Protein AF-A0A699UQG5-F1 (afdb_monomer)

Structure (mmCIF, N/CA/C/O backbone):
data_AF-A0A699UQG5-F1
#
_entry.id   AF-A0A699UQG5-F1
#
loop_
_atom_site.group_PDB
_atom_site.id
_atom_site.type_symbol
_atom_site.label_atom_id
_atom_site.label_alt_id
_atom_site.label_comp_id
_atom_site.label_asym_id
_atom_site.label_entity_id
_atom_site.label_seq_id
_atom_site.pdbx_PDB_ins_code
_atom_site.Cartn_x
_atom_site.Cartn_y
_atom_site.Cartn_z
_atom_site.occupancy
_atom_site.B_iso_or_equiv
_atom_site.auth_seq_id
_atom_site.auth_comp_id
_atom_site.auth_asym_id
_atom_site.auth_atom_id
_atom_site.pdbx_PDB_model_num
ATOM 1 N N . MET A 1 1 ? -0.927 16.384 -0.701 1.00 56.41 1 MET A N 1
ATOM 2 C CA . MET A 1 1 ? 0.118 15.411 -1.110 1.00 56.41 1 MET A CA 1
ATOM 3 C C . MET A 1 1 ? 0.015 15.029 -2.580 1.00 56.41 1 MET A C 1
ATOM 5 O O . MET A 1 1 ? 1.060 14.944 -3.208 1.00 56.41 1 MET A O 1
ATOM 9 N N . GLU A 1 2 ? -1.184 14.853 -3.155 1.00 55.12 2 GLU A N 1
ATOM 10 C CA . GLU A 1 2 ? -1.335 14.521 -4.590 1.00 55.12 2 GLU A CA 1
ATOM 11 C C . GLU A 1 2 ? -0.655 15.541 -5.523 1.00 55.12 2 GLU A C 1
ATOM 13 O O . GLU A 1 2 ? 0.030 15.147 -6.463 1.00 55.12 2 GLU A O 1
ATOM 18 N N . SER A 1 3 ? -0.705 16.832 -5.185 1.00 56.44 3 SER A N 1
ATOM 19 C CA . SER A 1 3 ? -0.050 17.910 -5.938 1.00 56.44 3 SER A CA 1
ATOM 20 C C . SER A 1 3 ? 1.484 17.799 -5.955 1.00 56.44 3 SER A C 1
ATOM 22 O O . SER A 1 3 ? 2.118 18.113 -6.954 1.00 56.44 3 SER A O 1
ATOM 24 N N . VAL A 1 4 ? 2.097 17.294 -4.876 1.00 57.12 4 VAL A N 1
ATOM 25 C CA . VAL A 1 4 ? 3.562 17.129 -4.772 1.00 57.12 4 VAL A CA 1
ATOM 26 C C . VAL A 1 4 ? 4.039 15.981 -5.667 1.00 57.12 4 VAL A C 1
ATOM 28 O O . VAL A 1 4 ? 5.098 16.069 -6.290 1.00 57.12 4 VAL A O 1
ATOM 31 N N . PHE A 1 5 ? 3.225 14.928 -5.793 1.00 57.62 5 PHE A N 1
ATOM 32 C CA . PHE A 1 5 ? 3.512 13.784 -6.655 1.00 57.62 5 PHE A CA 1
ATOM 33 C C . PHE A 1 5 ? 3.346 14.098 -8.144 1.00 57.62 5 PHE A C 1
ATOM 35 O O . PHE A 1 5 ? 4.122 13.581 -8.947 1.00 57.62 5 PHE A O 1
ATOM 42 N N . GLN A 1 6 ? 2.388 14.962 -8.502 1.00 58.47 6 GLN A N 1
ATOM 43 C CA . GLN A 1 6 ? 2.195 15.420 -9.881 1.00 58.47 6 GLN A CA 1
ATOM 44 C C . GLN A 1 6 ? 3.319 16.347 -10.364 1.00 58.47 6 GLN A C 1
ATOM 46 O O . GLN A 1 6 ? 3.743 16.234 -11.508 1.00 58.47 6 GLN A O 1
ATOM 51 N N . ILE A 1 7 ? 3.841 17.220 -9.496 1.00 57.19 7 ILE A N 1
ATOM 52 C CA . ILE A 1 7 ? 4.919 18.161 -9.854 1.00 57.19 7 ILE A CA 1
ATOM 53 C C . ILE A 1 7 ? 6.277 17.450 -9.973 1.00 57.19 7 ILE A C 1
ATOM 55 O O . ILE A 1 7 ? 7.099 17.811 -10.811 1.00 57.19 7 ILE A O 1
ATOM 59 N N . SER A 1 8 ? 6.520 16.425 -9.151 1.00 58.44 8 SER A N 1
ATOM 60 C CA . SER A 1 8 ? 7.857 15.826 -9.002 1.00 58.44 8 SER A CA 1
ATOM 61 C C . SER A 1 8 ? 8.143 14.644 -9.938 1.00 58.44 8 SER A C 1
ATOM 63 O O . SER A 1 8 ? 9.212 14.049 -9.832 1.00 58.44 8 SER A O 1
ATOM 65 N N . ASN A 1 9 ? 7.201 14.266 -10.816 1.00 59.28 9 ASN A N 1
ATOM 66 C CA . ASN A 1 9 ? 7.320 13.124 -11.741 1.00 59.28 9 ASN A CA 1
ATOM 67 C C . ASN A 1 9 ? 7.860 11.841 -11.059 1.00 59.28 9 ASN A C 1
ATOM 69 O O . ASN A 1 9 ? 8.672 11.093 -11.604 1.00 59.28 9 ASN A O 1
ATOM 73 N N . TYR A 1 10 ? 7.461 11.628 -9.801 1.00 63.72 10 TYR A N 1
ATOM 74 C CA . TYR A 1 10 ? 8.043 10.600 -8.944 1.00 63.72 10 TYR A CA 1
ATOM 75 C C . TYR A 1 10 ? 7.597 9.216 -9.430 1.00 63.72 10 TYR A C 1
ATOM 77 O O . TYR A 1 10 ? 6.404 9.001 -9.653 1.00 63.72 10 TYR A O 1
ATOM 85 N N . THR A 1 11 ? 8.532 8.274 -9.590 1.00 69.62 11 THR A N 1
ATOM 86 C CA . THR A 1 11 ? 8.224 6.906 -10.035 1.00 69.62 11 THR A CA 1
ATOM 87 C C . THR A 1 11 ? 7.162 6.278 -9.136 1.00 69.62 11 THR A C 1
ATOM 89 O O . THR A 1 11 ? 7.197 6.438 -7.916 1.00 69.62 11 THR A O 1
ATOM 92 N N . VAL A 1 12 ? 6.232 5.534 -9.741 1.00 68.75 12 VAL A N 1
ATOM 93 C CA . VAL A 1 12 ? 5.113 4.841 -9.075 1.00 68.75 12 VAL A CA 1
ATOM 94 C C . VAL A 1 12 ? 5.541 4.145 -7.775 1.00 68.75 12 VAL A C 1
ATOM 96 O O . VAL A 1 12 ? 4.898 4.303 -6.737 1.00 68.75 12 VAL A O 1
ATOM 99 N N . ALA A 1 13 ? 6.688 3.464 -7.799 1.00 70.38 13 ALA A N 1
ATOM 100 C CA . ALA A 1 13 ? 7.223 2.772 -6.632 1.00 70.38 13 ALA A CA 1
ATOM 101 C C . ALA A 1 13 ? 7.625 3.697 -5.482 1.00 70.38 13 ALA A C 1
ATOM 103 O O . ALA A 1 13 ? 7.454 3.364 -4.306 1.00 70.38 13 ALA A O 1
ATOM 104 N N . CYS A 1 14 ? 8.135 4.879 -5.804 1.00 76.69 14 CYS A N 1
ATOM 105 C CA . CYS A 1 14 ? 8.526 5.845 -4.800 1.00 76.69 14 CYS A CA 1
ATOM 106 C C . CYS A 1 14 ? 7.297 6.561 -4.201 1.00 76.69 14 CYS A C 1
ATOM 108 O O . CYS A 1 14 ? 7.307 6.885 -3.014 1.00 76.69 14 CYS A O 1
ATOM 110 N N . GLN A 1 15 ? 6.203 6.712 -4.962 1.00 77.62 15 GLN A N 1
ATOM 111 C CA . GLN A 1 15 ? 4.918 7.209 -4.443 1.00 77.62 15 GLN A CA 1
ATOM 112 C C . GLN A 1 15 ? 4.304 6.247 -3.418 1.00 77.62 15 GLN A C 1
ATOM 114 O O . GLN A 1 15 ? 3.946 6.663 -2.317 1.00 77.62 15 GLN A O 1
ATOM 119 N N . VAL A 1 16 ? 4.237 4.951 -3.745 1.00 80.06 16 VAL A N 1
ATOM 120 C CA . VAL A 1 16 ? 3.704 3.921 -2.836 1.00 80.06 16 VAL A CA 1
ATOM 121 C C . VAL A 1 16 ? 4.564 3.786 -1.581 1.00 80.06 16 VAL A C 1
ATOM 123 O O . VAL A 1 16 ? 4.024 3.702 -0.478 1.00 80.06 16 VAL A O 1
ATOM 126 N N . LYS A 1 17 ? 5.898 3.836 -1.713 1.00 81.81 17 LYS A N 1
ATOM 127 C CA . LYS A 1 17 ? 6.797 3.891 -0.551 1.00 81.81 17 LYS A CA 1
ATOM 128 C C . LYS A 1 17 ? 6.493 5.090 0.334 1.00 81.81 17 LYS A C 1
ATOM 130 O O . LYS A 1 17 ? 6.287 4.907 1.529 1.00 81.81 17 LYS A O 1
ATOM 135 N N . PHE A 1 18 ? 6.423 6.292 -0.234 1.00 77.06 18 PHE A N 1
ATOM 136 C CA . PHE A 1 18 ? 6.145 7.495 0.545 1.00 77.06 18 PHE A CA 1
ATOM 137 C C . PHE A 1 18 ? 4.798 7.406 1.266 1.00 77.06 18 PHE A C 1
ATOM 139 O O . PHE A 1 18 ? 4.726 7.644 2.467 1.00 77.06 18 PHE A O 1
ATOM 146 N N . ALA A 1 19 ? 3.748 6.981 0.564 1.00 78.94 19 ALA A N 1
ATOM 147 C CA . ALA A 1 19 ? 2.436 6.802 1.164 1.00 78.94 19 ALA A CA 1
ATOM 148 C C . ALA A 1 19 ? 2.432 5.741 2.271 1.00 78.94 19 ALA A C 1
ATOM 150 O O . ALA A 1 19 ? 1.765 5.917 3.282 1.00 78.94 19 ALA A O 1
ATOM 151 N N . SER A 1 20 ? 3.216 4.668 2.145 1.00 79.19 20 SER A N 1
ATOM 152 C CA . SER A 1 20 ? 3.327 3.681 3.223 1.00 79.19 20 SER A CA 1
ATOM 153 C C . SER A 1 20 ? 3.894 4.264 4.519 1.00 79.19 20 SER A C 1
ATOM 155 O O . SER A 1 20 ? 3.483 3.838 5.595 1.00 79.19 20 SER A O 1
ATOM 157 N N . TYR A 1 21 ? 4.771 5.272 4.427 1.00 80.75 21 TYR A N 1
ATOM 158 C CA . TYR A 1 21 ? 5.290 5.994 5.592 1.00 80.75 21 TYR A CA 1
ATOM 159 C C . TYR A 1 21 ? 4.278 6.974 6.196 1.00 80.75 21 TYR A C 1
ATOM 161 O O . TYR A 1 21 ? 4.417 7.340 7.361 1.00 80.75 21 TYR A O 1
ATOM 169 N N . THR A 1 22 ? 3.266 7.405 5.437 1.00 82.06 22 THR A N 1
ATOM 170 C CA . THR A 1 22 ? 2.198 8.276 5.949 1.00 82.06 22 THR A CA 1
ATOM 171 C C . THR A 1 22 ? 1.033 7.493 6.556 1.00 82.06 22 THR A C 1
ATOM 173 O O . THR A 1 22 ? 0.228 8.077 7.281 1.00 82.06 22 THR A O 1
ATOM 176 N N . LEU A 1 23 ? 0.940 6.178 6.312 1.00 82.12 23 LEU A N 1
ATOM 177 C CA . LEU A 1 23 ? -0.050 5.316 6.958 1.00 82.12 23 LEU A CA 1
ATOM 178 C C . LEU A 1 23 ? 0.225 5.198 8.461 1.00 82.12 23 LEU A C 1
ATOM 180 O O . LEU A 1 23 ? 1.348 4.943 8.891 1.00 82.12 23 LEU A O 1
ATOM 184 N N . GLN A 1 24 ? -0.829 5.314 9.268 1.00 82.62 24 GLN A N 1
ATOM 185 C CA . GLN A 1 24 ? -0.763 5.196 10.725 1.00 82.62 24 GLN A CA 1
ATOM 186 C C . GLN A 1 24 ? -1.859 4.263 11.259 1.00 82.62 24 GLN A C 1
ATOM 188 O O . GLN A 1 24 ? -2.866 4.005 10.592 1.00 82.62 24 GLN A O 1
ATOM 193 N N . GLY A 1 25 ? -1.647 3.726 12.464 1.00 86.50 25 GLY A N 1
ATOM 194 C CA . GLY A 1 25 ? -2.618 2.886 13.171 1.00 86.50 25 GLY A CA 1
ATOM 195 C C . GLY A 1 25 ? -3.079 1.667 12.363 1.00 86.50 25 GLY A C 1
ATOM 196 O O . GLY A 1 25 ? -2.272 0.924 11.802 1.00 86.50 25 GLY A O 1
ATOM 197 N N . SER A 1 26 ? -4.397 1.466 12.285 1.00 85.00 26 SER A N 1
ATOM 198 C CA . SER A 1 26 ? -5.019 0.317 11.615 1.00 85.00 26 SER A CA 1
ATOM 199 C C . SER A 1 26 ? -4.646 0.193 10.132 1.00 85.00 26 SER A C 1
ATOM 201 O O . SER A 1 26 ? -4.547 -0.927 9.625 1.00 85.00 26 SER A O 1
ATOM 203 N N . ALA A 1 27 ? -4.409 1.315 9.442 1.00 83.06 27 ALA A N 1
ATOM 204 C CA . ALA A 1 27 ? -4.028 1.324 8.029 1.00 83.06 27 ALA A CA 1
ATOM 205 C C . ALA A 1 27 ? -2.602 0.801 7.810 1.00 83.06 27 ALA A C 1
ATOM 207 O O . ALA A 1 27 ? -2.365 0.030 6.879 1.00 83.06 27 ALA A O 1
ATOM 208 N N . LEU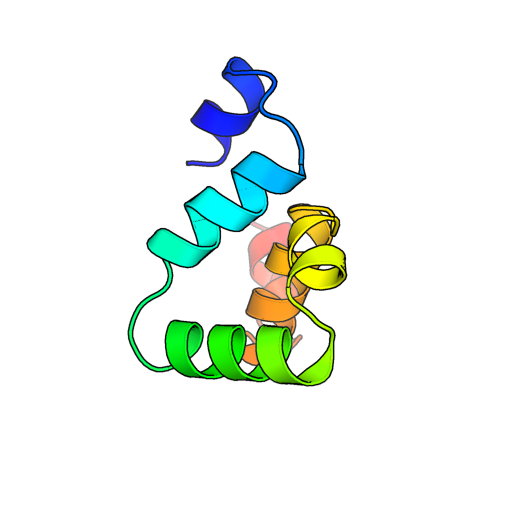 A 1 28 ? -1.674 1.133 8.715 1.00 86.38 28 LEU A N 1
ATOM 209 C CA . LEU A 1 28 ? -0.305 0.617 8.686 1.00 86.38 28 LEU A CA 1
ATOM 210 C C . LEU A 1 28 ? -0.267 -0.897 8.949 1.00 86.38 28 LEU A C 1
ATOM 212 O O . LEU A 1 28 ? 0.404 -1.639 8.233 1.00 86.38 28 LEU A O 1
ATOM 216 N N . THR A 1 29 ? -1.034 -1.381 9.932 1.00 88.38 29 THR A N 1
ATOM 217 C CA . THR A 1 29 ? -1.148 -2.820 10.234 1.00 88.38 29 THR A CA 1
ATOM 218 C C . THR A 1 29 ? -1.677 -3.611 9.039 1.00 88.38 29 THR A C 1
ATOM 220 O O . THR A 1 29 ? -1.168 -4.691 8.719 1.00 88.38 29 THR A O 1
ATOM 223 N N . TRP A 1 30 ? -2.675 -3.065 8.342 1.00 88.94 30 TRP A N 1
ATOM 224 C CA . TRP A 1 30 ? -3.187 -3.672 7.121 1.00 88.94 30 TRP A CA 1
ATOM 225 C C . TRP A 1 30 ? -2.152 -3.680 5.995 1.00 88.94 30 TRP A C 1
ATOM 227 O O . TRP A 1 30 ? -1.937 -4.730 5.393 1.00 88.94 30 TRP A O 1
ATOM 237 N N . TRP A 1 31 ? -1.473 -2.560 5.747 1.00 88.31 31 TRP A N 1
ATOM 238 C CA . TRP A 1 31 ? -0.457 -2.469 4.698 1.00 88.31 31 TRP A CA 1
ATOM 239 C C . TRP A 1 31 ? 0.712 -3.437 4.929 1.00 88.31 31 TRP A C 1
ATOM 241 O O . TRP A 1 31 ? 1.127 -4.150 4.017 1.00 88.31 31 TRP A O 1
ATOM 251 N N . ASN A 1 32 ? 1.166 -3.579 6.175 1.00 87.00 32 ASN A N 1
ATOM 252 C CA . ASN A 1 32 ? 2.182 -4.566 6.552 1.00 87.00 32 ASN A CA 1
ATOM 253 C C . ASN A 1 32 ? 1.711 -6.017 6.363 1.00 87.00 32 ASN A C 1
ATOM 255 O O . ASN A 1 32 ? 2.520 -6.915 6.119 1.00 87.00 32 ASN A O 1
ATOM 259 N N . SER A 1 33 ? 0.409 -6.272 6.495 1.00 88.25 33 SER A N 1
ATOM 260 C CA . SER A 1 33 ? -0.179 -7.584 6.199 1.00 88.25 33 SER A CA 1
ATOM 261 C C . SER A 1 33 ? -0.262 -7.822 4.688 1.00 88.25 33 SER A C 1
ATOM 263 O O . SER A 1 33 ? 0.047 -8.916 4.225 1.00 88.25 33 SER A O 1
ATOM 265 N N . HIS A 1 34 ? -0.592 -6.785 3.913 1.00 86.06 34 HIS A N 1
ATOM 266 C CA . HIS A 1 34 ? -0.624 -6.833 2.453 1.00 86.06 34 HIS A CA 1
ATOM 267 C C . HIS A 1 34 ? 0.763 -7.119 1.856 1.00 86.06 34 HIS A C 1
ATOM 269 O O . HIS A 1 34 ? 0.899 -8.051 1.067 1.00 86.06 34 HIS A O 1
ATOM 275 N N . ILE A 1 35 ? 1.806 -6.410 2.306 1.00 86.44 35 ILE A N 1
ATOM 276 C CA . ILE A 1 35 ? 3.197 -6.660 1.885 1.00 86.44 35 ILE A CA 1
ATOM 277 C C . ILE A 1 35 ? 3.630 -8.096 2.204 1.00 86.44 35 ILE A C 1
ATOM 279 O O . ILE A 1 35 ? 4.310 -8.729 1.397 1.00 86.44 35 ILE A O 1
ATOM 283 N N . ARG A 1 36 ? 3.230 -8.636 3.363 1.00 87.38 36 ARG A N 1
ATOM 284 C CA . ARG A 1 36 ? 3.533 -10.028 3.731 1.00 87.38 36 ARG A CA 1
ATOM 285 C C . ARG A 1 36 ? 2.840 -11.049 2.830 1.00 87.38 36 ARG A C 1
ATOM 287 O O . ARG A 1 36 ? 3.432 -12.085 2.553 1.00 87.38 36 ARG A O 1
ATOM 294 N N . ALA A 1 37 ? 1.624 -10.760 2.377 1.00 87.19 37 ALA A N 1
ATOM 295 C CA . ALA A 1 37 ? 0.859 -11.656 1.514 1.00 87.19 37 ALA A CA 1
ATOM 296 C C . ALA A 1 37 ? 1.297 -11.597 0.039 1.00 87.19 37 ALA A C 1
ATOM 298 O O . ALA A 1 37 ? 1.348 -12.627 -0.624 1.00 87.19 37 ALA A O 1
ATOM 299 N N . VAL A 1 38 ? 1.604 -10.403 -0.477 1.00 82.44 38 VAL A N 1
ATOM 300 C CA . VAL A 1 38 ? 1.814 -10.156 -1.919 1.00 82.44 38 VAL A CA 1
ATOM 301 C C . VAL A 1 38 ? 3.297 -10.033 -2.297 1.00 82.44 38 VAL A C 1
ATOM 303 O O . VAL A 1 38 ? 3.637 -10.168 -3.468 1.00 82.44 38 VAL A O 1
ATOM 306 N N . ARG A 1 39 ? 4.184 -9.912 -1.298 1.00 84.50 39 ARG A N 1
ATOM 307 C CA . ARG A 1 39 ? 5.622 -9.599 -1.393 1.00 84.50 39 ARG A CA 1
ATOM 308 C C . ARG A 1 39 ? 5.896 -8.126 -1.700 1.00 84.50 39 ARG A C 1
ATOM 310 O O . ARG A 1 39 ? 5.168 -7.442 -2.412 1.00 84.50 39 ARG A O 1
ATOM 317 N N . GLN A 1 40 ? 6.973 -7.631 -1.100 1.00 80.50 40 GLN A N 1
ATOM 318 C CA . GLN A 1 40 ? 7.325 -6.213 -1.052 1.00 80.50 40 GLN A CA 1
ATOM 319 C C . GLN A 1 40 ? 7.634 -5.610 -2.431 1.00 80.50 40 GLN A C 1
ATOM 321 O O . GLN A 1 40 ? 7.288 -4.462 -2.697 1.00 80.50 40 GLN A O 1
ATOM 326 N N . ASP A 1 41 ? 8.266 -6.383 -3.306 1.00 80.81 41 ASP A N 1
ATOM 327 C CA . ASP A 1 41 ? 8.567 -6.036 -4.695 1.00 80.81 41 ASP A CA 1
ATOM 328 C C . ASP A 1 41 ? 7.291 -5.799 -5.509 1.00 80.81 41 ASP A C 1
ATOM 330 O O . ASP A 1 41 ? 7.162 -4.770 -6.172 1.00 80.81 41 ASP A O 1
ATOM 334 N N . VAL A 1 42 ? 6.314 -6.696 -5.383 1.00 81.44 42 VAL A N 1
ATOM 335 C CA . VAL A 1 42 ? 5.022 -6.587 -6.070 1.00 81.44 42 VAL A CA 1
ATOM 336 C C . VAL A 1 42 ? 4.178 -5.456 -5.476 1.00 81.44 42 VAL A C 1
ATOM 338 O O . VAL A 1 42 ? 3.601 -4.663 -6.220 1.00 81.44 42 VAL A O 1
ATOM 341 N N . SER A 1 43 ? 4.152 -5.318 -4.146 1.00 83.50 43 SER A N 1
ATOM 342 C CA . SER A 1 43 ? 3.420 -4.235 -3.477 1.00 83.50 43 SER A CA 1
ATOM 343 C C . SER A 1 43 ? 3.983 -2.851 -3.792 1.00 83.50 43 SER A C 1
ATO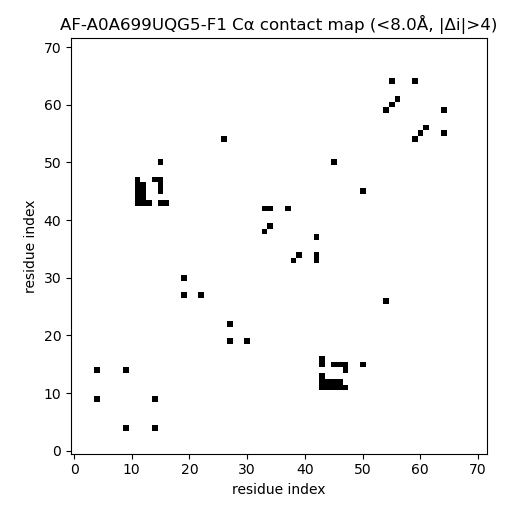M 345 O O . SER A 1 43 ? 3.210 -1.909 -3.891 1.00 83.50 43 SER A O 1
ATOM 347 N N . TYR A 1 44 ? 5.297 -2.686 -3.972 1.00 81.00 44 TYR A N 1
ATOM 348 C CA . TYR A 1 44 ? 5.856 -1.390 -4.376 1.00 81.00 44 TYR A CA 1
ATOM 349 C C . TYR A 1 44 ? 5.825 -1.158 -5.885 1.00 81.00 44 TYR A C 1
ATOM 351 O O . TYR A 1 44 ? 5.877 -0.010 -6.303 1.00 81.00 44 TYR A O 1
ATOM 359 N N . ALA A 1 45 ? 5.711 -2.192 -6.717 1.00 82.38 45 ALA A N 1
ATOM 360 C CA . ALA A 1 45 ? 5.530 -2.011 -8.157 1.00 82.38 45 ALA A CA 1
ATOM 361 C C . ALA A 1 45 ? 4.110 -1.542 -8.534 1.00 82.38 45 ALA A C 1
ATOM 363 O O . ALA A 1 45 ? 3.883 -1.118 -9.669 1.00 82.38 45 ALA A O 1
ATOM 364 N N . MET A 1 46 ? 3.147 -1.609 -7.608 1.00 83.38 46 MET A N 1
ATOM 365 C CA . MET A 1 46 ? 1.758 -1.258 -7.895 1.00 83.38 46 MET A CA 1
ATOM 366 C C . MET A 1 46 ? 1.561 0.256 -8.112 1.00 83.38 46 MET A C 1
ATOM 368 O O . MET A 1 46 ? 2.174 1.062 -7.413 1.00 83.38 46 MET A O 1
ATOM 372 N N . PRO A 1 47 ? 0.652 0.677 -9.011 1.00 81.75 47 PRO A N 1
ATOM 373 C CA . PRO A 1 47 ? 0.254 2.076 -9.152 1.00 81.75 47 PRO A CA 1
ATOM 374 C C . PRO A 1 47 ? -0.291 2.680 -7.854 1.00 81.75 47 PRO A C 1
ATOM 376 O O . PRO A 1 47 ? -1.091 2.055 -7.154 1.00 81.75 47 PRO A O 1
ATOM 379 N N . TRP A 1 48 ? 0.044 3.947 -7.586 1.00 79.25 48 TRP A N 1
ATOM 380 C CA . TRP A 1 48 ? -0.548 4.712 -6.480 1.00 79.25 48 TRP A CA 1
ATOM 381 C C . TRP A 1 48 ? -2.084 4.720 -6.536 1.00 79.25 48 TRP A C 1
ATOM 383 O O . TRP A 1 48 ? -2.741 4.559 -5.511 1.00 79.25 48 TRP A O 1
ATOM 393 N N . ALA A 1 49 ? -2.663 4.814 -7.738 1.00 8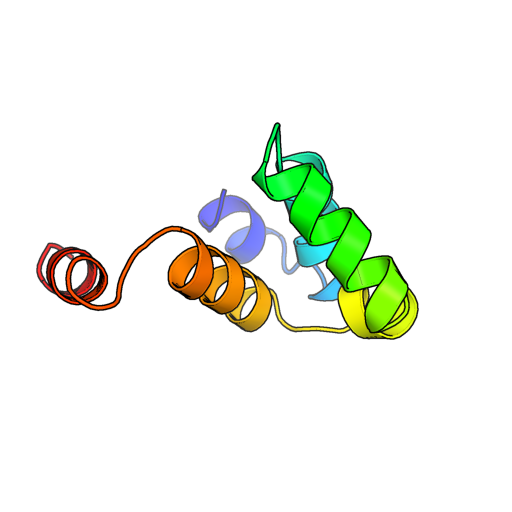0.06 49 ALA A N 1
ATOM 394 C CA . ALA A 1 49 ? -4.109 4.735 -7.945 1.00 80.06 49 ALA A CA 1
ATOM 395 C C . ALA A 1 49 ? -4.718 3.428 -7.403 1.00 80.06 49 ALA A C 1
ATOM 397 O O . ALA A 1 49 ? -5.803 3.441 -6.819 1.00 80.06 49 ALA A O 1
ATOM 398 N N . THR A 1 50 ? -4.004 2.306 -7.539 1.00 84.38 50 THR A N 1
ATOM 399 C CA . THR A 1 50 ? -4.435 1.011 -7.004 1.00 84.38 50 THR A CA 1
ATOM 400 C C . THR A 1 50 ? -4.383 1.010 -5.480 1.00 84.38 50 THR A C 1
ATOM 402 O O . THR A 1 50 ? -5.361 0.614 -4.850 1.00 84.38 50 THR A O 1
ATOM 405 N N . LEU A 1 51 ? -3.301 1.517 -4.874 1.00 83.25 51 LEU A N 1
ATOM 406 C CA . LEU A 1 51 ? -3.209 1.641 -3.415 1.00 83.25 51 LEU A CA 1
ATOM 407 C C . LEU A 1 51 ? -4.325 2.539 -2.859 1.00 83.25 51 LEU A C 1
ATOM 409 O O . LEU A 1 51 ? -5.013 2.151 -1.915 1.00 83.25 51 LEU A O 1
ATOM 413 N N . LYS A 1 52 ? -4.564 3.699 -3.486 1.00 80.38 52 LYS A N 1
ATOM 414 C CA . LYS A 1 52 ? -5.654 4.619 -3.125 1.00 80.38 52 LYS A CA 1
ATOM 415 C C . LYS A 1 52 ? -7.001 3.897 -3.142 1.00 80.38 52 LYS A C 1
ATOM 417 O O . LYS A 1 52 ? -7.751 3.981 -2.174 1.00 80.38 52 LYS A O 1
ATOM 422 N N . ARG A 1 53 ? -7.278 3.119 -4.194 1.00 83.25 53 ARG A N 1
ATOM 423 C CA . ARG A 1 53 ? -8.525 2.353 -4.316 1.00 83.25 53 ARG A CA 1
ATOM 424 C C . ARG A 1 53 ? -8.666 1.267 -3.253 1.00 83.25 53 ARG A C 1
ATOM 426 O O . ARG A 1 53 ? -9.761 1.098 -2.740 1.0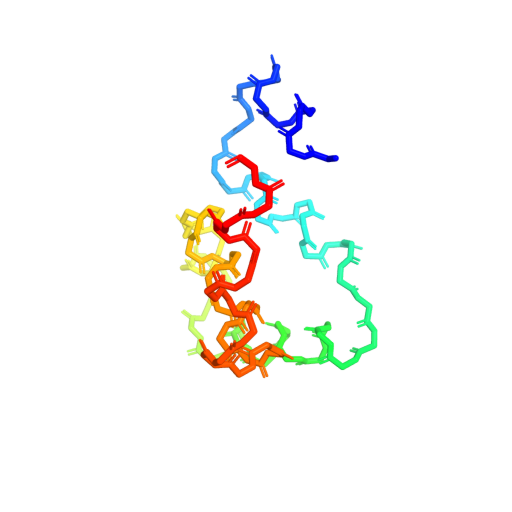0 83.25 53 ARG A O 1
ATOM 433 N N . MET A 1 54 ? -7.587 0.580 -2.878 1.00 84.44 54 MET A N 1
ATOM 434 C CA . MET A 1 54 ? -7.626 -0.428 -1.809 1.00 84.44 54 MET A CA 1
ATOM 435 C C . MET A 1 54 ? -7.859 0.188 -0.424 1.00 84.44 54 MET A C 1
ATOM 437 O O . MET A 1 54 ? -8.581 -0.387 0.385 1.00 84.44 54 MET A O 1
ATOM 441 N N . ILE A 1 55 ? -7.273 1.358 -0.147 1.00 81.50 55 ILE A N 1
ATOM 442 C CA . ILE A 1 55 ? -7.524 2.097 1.099 1.00 81.50 55 ILE A CA 1
ATOM 443 C C . ILE A 1 55 ? -8.983 2.557 1.146 1.00 81.50 55 ILE A C 1
ATOM 445 O O . ILE A 1 55 ? -9.647 2.366 2.162 1.00 81.50 55 ILE A O 1
ATOM 449 N N . ILE A 1 56 ? -9.486 3.124 0.046 1.00 80.31 56 ILE A N 1
ATOM 450 C CA . ILE A 1 56 ? -10.881 3.551 -0.067 1.00 80.31 56 ILE A CA 1
ATOM 451 C C . ILE A 1 56 ? -11.813 2.352 0.123 1.00 80.31 56 ILE A C 1
ATOM 453 O O . ILE A 1 56 ? -12.650 2.400 1.003 1.00 80.31 56 ILE A O 1
ATOM 457 N N . ASP A 1 57 ? -11.635 1.253 -0.606 1.00 81.75 57 ASP A N 1
ATOM 458 C CA . ASP A 1 57 ? -12.493 0.064 -0.491 1.00 81.75 57 ASP A CA 1
ATOM 459 C C . ASP A 1 57 ? -12.532 -0.509 0.938 1.00 81.75 57 ASP A C 1
ATOM 461 O O . ASP A 1 57 ? -13.583 -0.900 1.444 1.00 81.75 57 ASP A O 1
ATOM 465 N N . LYS A 1 58 ? -11.386 -0.498 1.625 1.00 80.88 58 LYS A N 1
ATOM 466 C CA . LYS A 1 58 ? -11.260 -1.041 2.978 1.00 80.88 58 LYS A CA 1
ATOM 467 C C . LYS A 1 58 ? -11.853 -0.146 4.068 1.00 80.88 58 LYS A C 1
ATOM 469 O O . LYS A 1 58 ? -12.357 -0.673 5.059 1.00 80.88 58 LYS A O 1
ATOM 474 N N . TYR A 1 59 ? -11.711 1.173 3.947 1.00 76.00 59 TYR A N 1
ATOM 475 C CA . TYR A 1 59 ? -12.057 2.124 5.014 1.00 76.00 59 TYR A CA 1
ATOM 476 C C . TYR A 1 59 ? -13.277 2.997 4.697 1.00 76.00 59 TYR A C 1
ATOM 478 O O . TYR A 1 59 ? -13.877 3.539 5.619 1.00 76.00 59 TYR A O 1
ATOM 486 N N . PHE A 1 60 ? -13.670 3.103 3.428 1.00 71.44 60 PHE A N 1
ATOM 487 C CA . PHE A 1 60 ? -14.858 3.807 2.958 1.00 71.44 60 PHE A CA 1
ATOM 488 C C . PHE A 1 60 ? -15.797 2.819 2.251 1.00 71.44 60 PHE A C 1
ATOM 490 O O . PHE A 1 60 ? -15.528 2.396 1.125 1.00 71.44 60 PHE A O 1
ATOM 497 N N . PRO A 1 61 ? -16.933 2.445 2.865 1.00 63.25 61 PRO A N 1
ATOM 498 C CA . PRO A 1 61 ? -17.918 1.625 2.178 1.00 63.25 61 PRO A CA 1
ATOM 499 C C . PRO A 1 61 ? -18.430 2.360 0.931 1.00 63.25 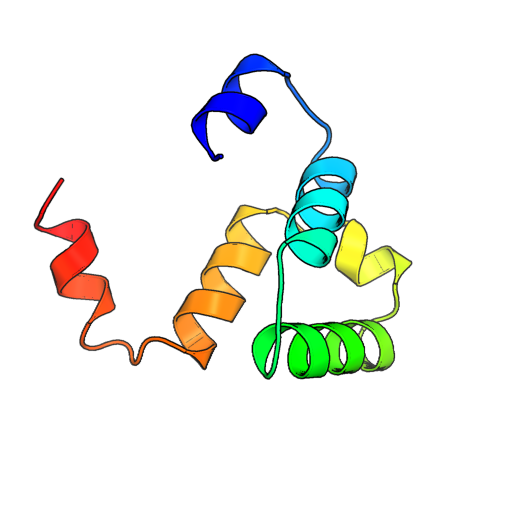61 PRO A C 1
ATOM 501 O O . PRO A 1 61 ? -18.586 3.581 0.925 1.00 63.25 61 PRO A O 1
ATOM 504 N N . ARG A 1 62 ? -18.724 1.598 -0.129 1.00 59.44 62 ARG A N 1
ATOM 505 C CA . ARG A 1 62 ? -19.075 2.072 -1.485 1.00 59.44 62 ARG A CA 1
ATOM 506 C C . ARG A 1 62 ? -20.156 3.170 -1.548 1.00 59.44 62 ARG A C 1
ATOM 508 O O . ARG A 1 62 ? -20.220 3.881 -2.544 1.00 59.44 62 ARG A O 1
ATOM 515 N N . GLY A 1 63 ? -20.970 3.328 -0.501 1.00 56.84 63 GLY A N 1
ATOM 516 C CA . GLY A 1 63 ? -21.972 4.392 -0.373 1.00 56.84 63 GLY A CA 1
ATOM 517 C C . GLY A 1 63 ? -21.415 5.804 -0.130 1.00 56.84 63 GLY A C 1
ATOM 518 O O . GLY A 1 63 ? -22.089 6.768 -0.466 1.00 56.84 63 GLY A O 1
ATOM 519 N N . GLU A 1 64 ? -20.193 5.952 0.391 1.00 54.56 64 GLU A N 1
ATOM 520 C CA . GLU A 1 64 ? -19.586 7.268 0.677 1.00 54.56 64 GLU A CA 1
ATOM 521 C C . GLU A 1 64 ? -18.666 7.758 -0.459 1.00 54.56 64 GLU A C 1
ATOM 523 O O . GLU A 1 64 ? -18.445 8.956 -0.617 1.00 54.56 64 GLU A O 1
ATOM 528 N N . ILE A 1 65 ? -18.189 6.849 -1.318 1.00 55.00 65 ILE A N 1
ATOM 529 C CA . ILE A 1 65 ? -17.342 7.175 -2.483 1.00 55.00 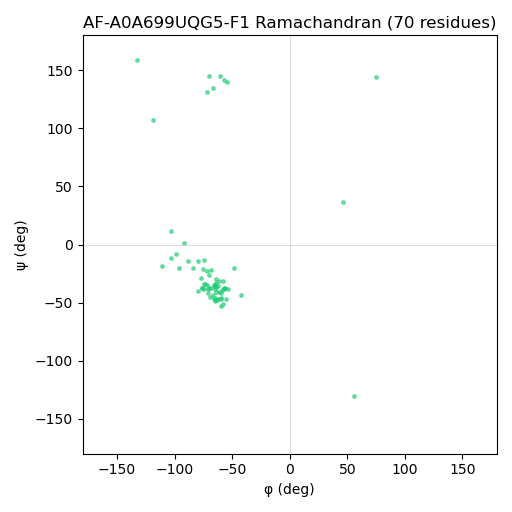65 ILE A CA 1
ATOM 530 C C . ILE A 1 65 ? -18.115 8.019 -3.508 1.00 55.00 65 ILE A C 1
ATOM 532 O O . ILE A 1 65 ? -17.556 8.933 -4.105 1.00 55.00 65 ILE A O 1
ATOM 536 N N . GLN A 1 66 ? -19.415 7.755 -3.668 1.00 51.59 66 GLN A N 1
ATOM 537 C CA . GLN A 1 66 ? -20.271 8.474 -4.616 1.00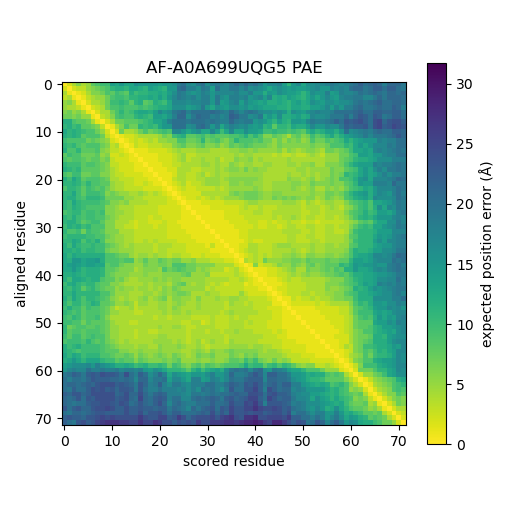 51.59 66 GLN A CA 1
ATOM 538 C C . GLN A 1 66 ? -20.514 9.942 -4.212 1.00 51.59 66 GLN A C 1
ATOM 540 O O . GLN A 1 66 ? -20.796 10.766 -5.076 1.00 51.59 66 GLN A O 1
ATOM 545 N N . LYS A 1 67 ? -20.358 10.299 -2.927 1.00 51.88 67 LYS A N 1
ATOM 546 C CA . LYS A 1 67 ? -20.416 11.703 -2.480 1.00 51.88 67 LYS A CA 1
ATOM 547 C C . LYS A 1 67 ? -19.141 12.472 -2.818 1.00 51.88 67 LYS A C 1
ATOM 549 O O . LYS A 1 67 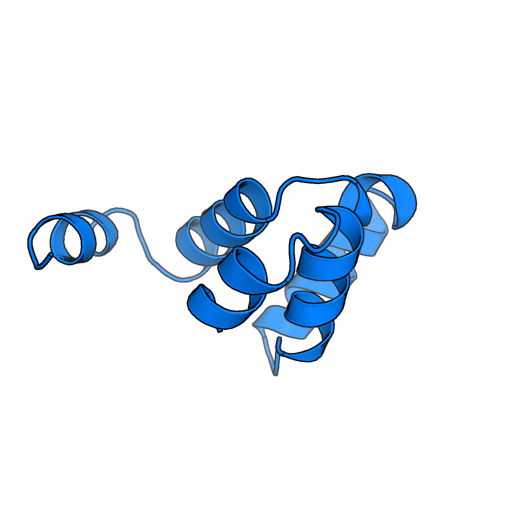? -19.227 13.622 -3.222 1.00 51.88 67 LYS A O 1
ATOM 554 N N . LEU A 1 68 ? -17.977 11.826 -2.723 1.00 53.00 68 LEU A N 1
ATOM 555 C CA . LEU A 1 68 ? -16.689 12.455 -3.037 1.00 53.00 68 LEU A CA 1
ATOM 556 C C . LEU A 1 68 ? -16.501 12.732 -4.538 1.00 53.00 68 LEU A C 1
ATOM 558 O O . LEU A 1 68 ? -15.783 13.663 -4.882 1.00 53.00 68 LEU A O 1
ATOM 562 N N . GLU A 1 69 ? -17.149 11.969 -5.427 1.00 50.38 69 GLU A N 1
ATOM 563 C CA . GLU A 1 69 ? -17.179 12.269 -6.873 1.00 50.38 69 GLU A CA 1
ATOM 564 C C . GLU A 1 69 ? -18.203 13.355 -7.252 1.00 50.38 69 GLU A C 1
ATOM 566 O O . GLU A 1 69 ? -18.131 13.881 -8.355 1.00 50.38 69 GLU A O 1
ATOM 571 N N . SER A 1 70 ? -19.144 13.707 -6.363 1.00 44.81 70 SER A N 1
ATOM 572 C CA . SER A 1 70 ? -20.163 14.740 -6.620 1.00 44.81 70 SER A CA 1
ATOM 573 C C . SER A 1 70 ? -19.831 16.109 -6.007 1.00 44.81 70 SER A C 1
ATOM 575 O O . SER A 1 70 ? -20.553 17.068 -6.275 1.00 44.81 70 SER A O 1
ATOM 577 N N . GLU A 1 71 ? -18.784 16.213 -5.183 1.00 46.00 71 GLU A N 1
ATOM 578 C CA . GLU A 1 71 ? -18.334 17.462 -4.538 1.00 46.00 71 GLU A CA 1
ATOM 579 C C . GLU A 1 71 ? -17.088 18.093 -5.198 1.00 46.00 71 GLU A C 1
ATOM 581 O O . GLU A 1 71 ? -16.520 19.037 -4.646 1.00 46.00 71 GLU A O 1
ATOM 586 N N . TYR A 1 72 ? -16.674 17.621 -6.384 1.00 43.06 72 TYR A N 1
ATOM 587 C CA . TYR A 1 72 ? -15.592 18.225 -7.178 1.00 43.06 72 TYR A CA 1
ATOM 588 C C . TYR A 1 72 ? -15.993 18.468 -8.634 1.00 43.06 72 TYR A C 1
ATOM 590 O O . TYR A 1 72 ? -16.630 17.569 -9.225 1.00 43.06 72 TYR A O 1
#

Foldseek 3Di:
DVVVCVVPVDPQLVLLVVVLVVDDDPRVVVLVVVCVVQPPVRSSNDGPVVVVVVCCVVPPPPVVVVVVVVVD

Radius of gyration: 13.11 Å; Cα contacts (8 Å, |Δi|>4): 35; chains: 1; bounding box: 30×30×25 Å

Sequence (72 aa):
MESVFQISNYTVACQVKFASYTLQGSALTWWNSHIRAVRQDVSYAMPWATLKRMIIDKYFPRGEIQKLESEY

pLDDT: mean 73.54, std 13.23, range [43.06, 88.94]

Solvent-accessible surface area (backbone atoms only — not comparable to full-atom values): 4233 Å² total; per-residue (Å²): 111,71,67,60,50,67,74,61,72,57,54,46,40,59,49,35,50,54,50,58,72,70,44,58,71,73,57,32,57,48,50,59,49,49,31,71,73,63,35,60,70,58,57,29,67,38,50,47,70,55,55,53,49,52,52,40,62,73,76,41,59,79,82,56,56,62,53,65,66,70,74,109

InterPro domains:
  IPR005162 Retrotra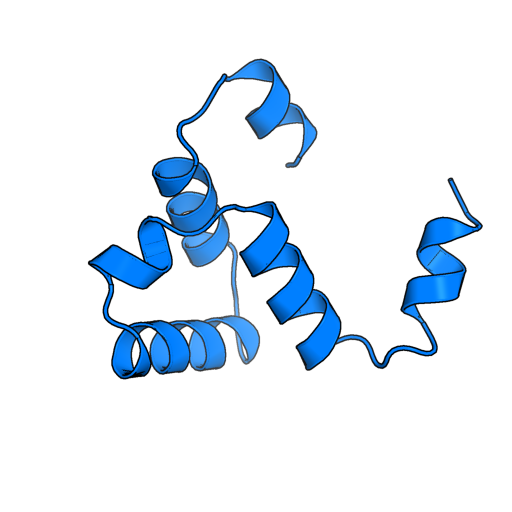nsposon-derived protein PEG10, N-terminal capsid-like domain [PF03732] (17-71)

Mean predicted aligned error: 9.53 Å

Nearest PDB structures (foldseek):
  6tno-assembly1_A  TM=7.765E-01  e=2.857E+00  Felis catus

Organism: Tanacetum cinerariifolium (NCBI:txid118510)

Secondary structure (DSSP, 8-state):
-HHHHHHTT--HHHHHHHHHHH--THHHHHHHHHHHHH-HHHHHHS-HHHHHHHHHHHHS-HHHHHHHTT--